Protein AF-A0A0A1VH00-F1 (afdb_monomer_lite)

Structure (mmCIF, N/CA/C/O backbone):
data_AF-A0A0A1VH00-F1
#
_entry.id   AF-A0A0A1VH00-F1
#
loop_
_atom_site.group_PDB
_atom_site.id
_atom_site.type_symbol
_atom_site.label_atom_id
_atom_site.label_alt_id
_atom_site.label_comp_id
_ato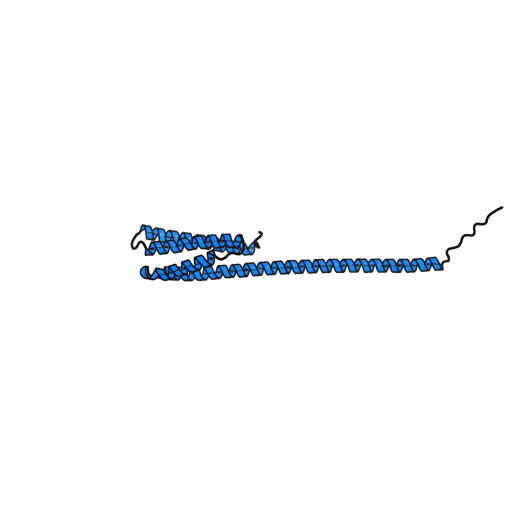m_site.label_asym_id
_atom_site.label_entity_id
_atom_site.label_seq_id
_atom_site.pdbx_PDB_ins_code
_atom_site.Cartn_x
_atom_site.Cartn_y
_atom_site.Cartn_z
_atom_site.occupancy
_atom_site.B_iso_or_equiv
_atom_site.auth_seq_id
_atom_site.auth_comp_id
_atom_site.auth_asym_id
_atom_site.auth_atom_id
_atom_site.pdbx_PDB_model_num
ATOM 1 N N . MET A 1 1 ? -51.552 27.797 92.756 1.00 42.72 1 MET A N 1
ATOM 2 C CA . MET A 1 1 ? -51.800 27.907 91.302 1.00 42.72 1 MET A 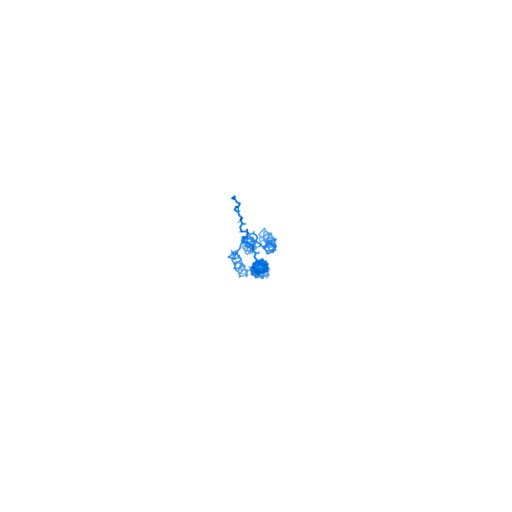CA 1
ATOM 3 C C . MET A 1 1 ? -50.741 27.064 90.592 1.00 42.72 1 MET A C 1
ATOM 5 O O . MET A 1 1 ? -49.662 27.555 90.308 1.00 42.72 1 MET A O 1
ATOM 9 N N . LEU A 1 2 ? -50.988 25.758 90.446 1.00 43.41 2 LEU A N 1
ATOM 10 C CA . LEU A 1 2 ? -50.069 24.799 89.817 1.00 43.41 2 LEU A CA 1
ATOM 11 C C . LEU A 1 2 ? -50.724 24.332 88.518 1.00 43.41 2 LEU A C 1
ATOM 13 O O . LEU A 1 2 ? -51.702 23.589 88.537 1.00 43.41 2 LEU A O 1
ATOM 17 N N . THR A 1 3 ? -50.238 24.832 87.388 1.00 51.03 3 THR A N 1
ATOM 18 C CA . THR A 1 3 ? -50.714 24.449 86.060 1.00 51.03 3 THR A CA 1
ATOM 19 C C . THR A 1 3 ? -50.101 23.103 85.676 1.00 51.03 3 THR A C 1
ATOM 21 O O . THR A 1 3 ? -48.939 23.001 85.289 1.00 51.03 3 THR A O 1
ATOM 24 N N . PHE A 1 4 ? -50.895 22.039 85.808 1.00 50.91 4 PHE A N 1
ATOM 25 C CA . PHE A 1 4 ? -50.526 20.682 85.410 1.00 50.91 4 PHE A CA 1
ATOM 26 C C . PHE A 1 4 ? -50.482 20.601 83.875 1.00 50.91 4 PHE A C 1
ATOM 28 O O . PHE A 1 4 ? -51.506 20.584 83.189 1.00 50.91 4 PHE A O 1
ATOM 35 N N . ARG A 1 5 ? -49.270 20.621 83.316 1.00 53.50 5 ARG A N 1
ATOM 36 C CA . ARG A 1 5 ? -49.021 20.558 81.872 1.00 53.50 5 ARG A CA 1
ATOM 37 C C . ARG A 1 5 ? -49.312 19.132 81.386 1.00 53.50 5 ARG A C 1
ATOM 39 O O . ARG A 1 5 ? -48.539 18.212 81.626 1.00 53.50 5 ARG A O 1
ATOM 46 N N . ARG A 1 6 ? -50.455 18.944 80.722 1.00 50.44 6 ARG A N 1
ATOM 47 C CA . ARG A 1 6 ? -50.919 17.667 80.155 1.00 50.44 6 ARG A CA 1
ATOM 48 C C . ARG A 1 6 ? -49.969 17.228 79.028 1.00 50.44 6 ARG A C 1
ATOM 50 O O . ARG A 1 6 ? -50.065 17.728 77.909 1.00 50.44 6 ARG A O 1
ATOM 57 N N . GLN A 1 7 ? -49.031 16.324 79.319 1.00 60.62 7 GLN A N 1
ATOM 58 C CA . GLN A 1 7 ? -48.235 15.649 78.290 1.00 60.62 7 GLN A CA 1
ATOM 59 C C . GLN A 1 7 ? -49.187 14.841 77.396 1.00 60.62 7 GLN A C 1
ATOM 61 O O . GLN A 1 7 ? -49.801 13.873 77.843 1.00 60.62 7 GLN A O 1
ATOM 66 N N . LYS A 1 8 ? -49.335 15.242 76.128 1.00 60.00 8 LYS A N 1
ATOM 67 C CA . LYS A 1 8 ? -49.933 14.385 75.100 1.00 60.00 8 LYS A CA 1
ATOM 68 C C . LYS A 1 8 ? -48.943 13.250 74.842 1.00 60.00 8 LYS A C 1
ATOM 70 O O . LYS A 1 8 ? -47.967 13.440 74.123 1.00 60.00 8 LYS A O 1
ATOM 75 N N . GLY A 1 9 ? -49.155 12.108 75.492 1.00 56.59 9 GLY A N 1
ATOM 76 C CA . GLY A 1 9 ? -48.374 10.903 75.244 1.00 56.59 9 GLY A CA 1
ATOM 77 C C . GLY A 1 9 ? -48.540 10.489 73.787 1.00 56.59 9 GLY A C 1
ATOM 78 O O . GLY A 1 9 ? -49.651 10.194 73.349 1.00 56.59 9 GLY A O 1
ATOM 79 N N . PHE A 1 10 ? -47.447 10.505 73.028 1.00 59.16 10 PHE A N 1
ATOM 80 C CA . PHE A 1 10 ? -47.384 9.846 71.730 1.00 59.16 10 PHE A CA 1
ATOM 81 C C . PHE A 1 10 ? -47.702 8.363 71.959 1.00 59.16 10 PHE A C 1
ATOM 83 O O . PHE A 1 10 ? -46.908 7.637 72.553 1.00 59.16 10 PHE A O 1
ATOM 90 N N . GLY A 1 11 ? -48.903 7.930 71.572 1.00 71.75 11 GLY A N 1
ATOM 91 C CA . GLY A 1 11 ? -49.338 6.548 71.751 1.00 71.75 11 GLY A CA 1
ATOM 92 C C . GLY A 1 11 ? -48.440 5.585 70.973 1.00 71.75 11 GLY A C 1
ATOM 93 O O . GLY A 1 11 ? -48.025 5.886 69.854 1.00 71.75 11 GLY A O 1
ATOM 94 N N . LEU A 1 12 ? -48.177 4.413 71.555 1.00 79.81 12 LEU A N 1
ATOM 95 C CA . LEU A 1 12 ? -47.336 3.329 71.021 1.00 79.81 12 LEU A CA 1
ATOM 96 C C . LEU A 1 12 ? -47.607 3.001 69.531 1.00 79.81 12 LEU A C 1
ATOM 98 O O . LEU A 1 12 ? -46.700 2.644 68.783 1.00 79.81 12 LEU A O 1
ATOM 102 N N . LEU A 1 13 ? -48.848 3.205 69.081 1.00 80.31 13 LEU A N 1
ATOM 103 C CA . LEU A 1 13 ? -49.311 3.057 67.696 1.00 80.31 13 LEU A CA 1
ATOM 104 C C . LEU A 1 13 ? -48.600 3.987 66.693 1.00 80.31 13 LEU A C 1
ATOM 106 O O . LEU A 1 13 ? -48.246 3.551 65.599 1.00 80.31 13 LEU A O 1
ATOM 110 N N . HIS A 1 14 ? -48.330 5.244 67.061 1.00 82.00 14 HIS A N 1
ATOM 111 C CA . HIS A 1 14 ? -47.601 6.173 66.191 1.00 82.00 14 HIS A CA 1
ATOM 112 C C . HIS A 1 14 ? -46.132 5.768 66.038 1.00 82.00 14 HIS A C 1
ATOM 114 O O . HIS A 1 14 ? -45.586 5.856 64.938 1.00 82.00 14 HIS A O 1
ATOM 120 N N . ILE A 1 15 ? -45.520 5.253 67.108 1.00 87.19 15 ILE A N 1
ATOM 121 C CA . ILE A 1 15 ? -44.138 4.756 67.092 1.00 87.19 15 ILE A CA 1
ATOM 122 C C . ILE A 1 15 ? -44.023 3.551 66.148 1.00 87.19 15 ILE A C 1
ATOM 124 O O . ILE A 1 15 ? -43.126 3.516 65.309 1.00 87.19 15 ILE A O 1
ATOM 128 N N . LEU A 1 16 ? -44.972 2.609 66.212 1.00 88.19 16 LEU A N 1
ATOM 129 C CA . LEU A 1 16 ? -45.016 1.460 65.302 1.00 88.19 16 LEU A CA 1
ATOM 130 C C . LEU A 1 16 ? -45.235 1.879 63.841 1.00 88.19 16 LEU A C 1
ATOM 132 O O . LEU A 1 16 ? -44.536 1.382 62.959 1.00 88.19 16 LEU A O 1
ATOM 136 N N . SER A 1 17 ? -46.138 2.832 63.573 1.00 88.06 17 SER A N 1
ATOM 137 C CA . SER A 1 17 ? -46.346 3.335 62.206 1.00 88.06 17 SER A CA 1
ATOM 138 C C . SER A 1 17 ? -45.092 3.998 61.627 1.00 88.06 17 SER A C 1
ATOM 140 O O . SER A 1 17 ? -44.751 3.766 60.469 1.00 88.06 17 SER A O 1
ATOM 142 N N . ALA A 1 18 ? -44.359 4.761 62.444 1.00 89.94 18 ALA A N 1
ATOM 143 C CA . ALA A 1 18 ? -43.123 5.406 62.021 1.00 89.94 18 ALA A CA 1
ATOM 144 C C . ALA A 1 18 ? -42.039 4.368 61.692 1.00 89.94 18 ALA A C 1
ATOM 146 O O . ALA A 1 18 ? -41.341 4.502 60.691 1.00 89.94 18 ALA A O 1
ATOM 147 N N . LEU A 1 19 ? -41.943 3.296 62.484 1.00 93.31 19 LEU A N 1
ATOM 148 C CA . LEU A 1 19 ? -41.002 2.196 62.261 1.00 93.31 19 LEU A CA 1
ATOM 149 C C . LEU A 1 19 ? -41.246 1.476 60.928 1.00 93.31 19 LEU A C 1
ATOM 151 O O . LEU A 1 19 ? -40.302 1.245 60.176 1.00 93.31 19 LEU A O 1
ATOM 155 N N . VAL A 1 20 ? -42.505 1.176 60.598 1.00 93.81 20 VAL A N 1
ATOM 156 C CA . VAL A 1 20 ? -42.865 0.529 59.323 1.00 93.81 20 VAL A CA 1
ATOM 157 C C . VAL A 1 20 ? -42.499 1.415 58.130 1.00 93.81 20 VAL A C 1
ATOM 159 O O . VAL A 1 20 ? -41.910 0.932 57.162 1.00 93.81 20 VAL A O 1
ATOM 162 N N . VAL A 1 21 ? -42.783 2.718 58.215 1.00 93.75 21 VAL A N 1
ATOM 163 C CA . VAL A 1 21 ? -42.417 3.681 57.165 1.00 93.75 21 VAL A CA 1
ATOM 164 C C . VAL A 1 21 ? -40.898 3.757 56.996 1.00 93.75 21 VAL A C 1
ATOM 166 O O . VAL A 1 21 ? -40.407 3.727 55.869 1.00 93.75 21 VAL A O 1
ATOM 169 N N . LEU A 1 22 ? -40.135 3.784 58.093 1.00 94.12 22 LEU A N 1
ATOM 170 C CA . LEU A 1 22 ? -38.670 3.808 58.043 1.00 94.12 22 LEU A CA 1
ATOM 171 C C . LEU A 1 22 ? -38.082 2.548 57.389 1.00 94.12 22 LEU A C 1
ATOM 173 O O . LEU A 1 22 ? -37.159 2.655 56.580 1.00 94.12 22 LEU A O 1
ATOM 177 N N . ILE A 1 23 ? -38.634 1.368 57.684 1.00 94.25 23 ILE A N 1
ATOM 178 C CA . ILE A 1 23 ? -38.208 0.108 57.058 1.00 94.25 23 ILE A CA 1
ATOM 179 C C . ILE A 1 23 ? -38.499 0.135 55.552 1.00 94.25 23 ILE A C 1
ATOM 181 O O . ILE A 1 23 ? -37.613 -0.169 54.752 1.00 94.25 23 ILE A O 1
ATOM 185 N N . ALA A 1 24 ? -39.703 0.555 55.151 1.00 94.00 24 ALA A N 1
ATOM 186 C CA . ALA A 1 24 ? -40.081 0.651 53.742 1.00 94.00 24 ALA A CA 1
ATOM 187 C C . ALA A 1 24 ? -39.179 1.626 52.963 1.00 94.00 24 ALA A C 1
ATOM 189 O O . ALA A 1 24 ? -38.721 1.304 51.864 1.00 94.00 24 ALA A O 1
ATOM 190 N N . LEU A 1 25 ? -38.855 2.784 53.552 1.00 94.69 25 LEU A N 1
ATOM 191 C CA . LEU A 1 25 ? -37.930 3.758 52.967 1.00 94.69 25 LEU A CA 1
ATOM 192 C C . LEU A 1 25 ? -36.509 3.193 52.827 1.00 94.69 25 LEU A C 1
ATOM 194 O O . LEU A 1 25 ? -35.874 3.390 51.791 1.00 94.69 25 LEU A O 1
ATOM 198 N N . SER A 1 26 ? -36.021 2.457 53.830 1.00 92.81 26 SER A N 1
ATOM 199 C CA . SER A 1 26 ? -34.692 1.832 53.797 1.00 92.81 26 SER A CA 1
ATOM 200 C C . SER A 1 26 ? -34.571 0.790 52.677 1.00 92.81 26 SER A C 1
ATOM 202 O O . SER A 1 26 ? -33.614 0.818 51.895 1.00 92.81 26 SER A O 1
ATOM 204 N N . VAL A 1 27 ? -35.573 -0.086 52.540 1.00 94.50 27 VAL A N 1
ATOM 205 C CA . VAL A 1 27 ? -35.622 -1.093 51.468 1.00 94.50 27 VAL A CA 1
ATOM 206 C C . VAL A 1 27 ? -35.725 -0.418 50.100 1.00 94.50 27 VAL A C 1
ATOM 208 O O . VAL A 1 27 ? -34.944 -0.740 49.202 1.00 94.50 27 VAL A O 1
ATOM 211 N N . GLY A 1 28 ? -36.621 0.564 49.949 1.00 93.00 28 GLY A N 1
ATOM 212 C CA . GLY A 1 28 ? -36.790 1.315 48.704 1.00 93.00 28 GLY A CA 1
ATOM 213 C C . GLY A 1 28 ? -35.506 2.021 48.259 1.00 93.00 28 GLY A C 1
ATOM 214 O O . GLY A 1 28 ? -35.130 1.938 47.089 1.00 93.00 28 GLY A O 1
ATOM 215 N N . PHE A 1 29 ? -34.776 2.641 49.191 1.00 94.50 29 PHE A N 1
ATOM 216 C CA . PHE A 1 29 ? -33.501 3.299 48.901 1.00 94.50 29 PHE A CA 1
ATOM 217 C C . PHE A 1 29 ? -32.418 2.311 48.438 1.00 94.50 29 PHE A C 1
ATOM 219 O O . PHE A 1 29 ? -31.698 2.586 47.474 1.00 94.50 29 PHE A O 1
ATOM 226 N N . ASN A 1 30 ? -32.319 1.136 49.069 1.00 94.25 30 ASN A N 1
ATOM 227 C CA . ASN A 1 30 ? -31.370 0.094 48.658 1.00 94.25 30 ASN A CA 1
ATOM 228 C C . ASN A 1 30 ? -31.698 -0.481 47.269 1.00 94.25 30 ASN A C 1
ATOM 230 O O . ASN A 1 30 ? -30.796 -0.667 46.446 1.00 94.25 30 ASN A O 1
ATOM 234 N N . VAL A 1 31 ? -32.979 -0.718 46.973 1.00 93.12 31 VAL A N 1
ATOM 235 C CA . VAL A 1 31 ? -33.432 -1.172 45.645 1.00 93.12 31 VAL A CA 1
ATOM 236 C C . VAL A 1 31 ? -33.154 -0.108 44.577 1.00 93.12 31 VAL A C 1
ATOM 238 O O . VAL A 1 31 ? -32.607 -0.413 43.519 1.00 93.12 31 VAL A O 1
ATOM 241 N N . TYR A 1 32 ? -33.440 1.162 44.865 1.00 92.44 32 TYR A N 1
ATOM 242 C CA . TYR A 1 32 ? -33.145 2.270 43.955 1.00 92.44 32 TYR A CA 1
ATOM 243 C C . TYR A 1 32 ? -31.645 2.370 43.633 1.00 92.44 32 TYR A C 1
ATOM 245 O O . TYR A 1 32 ? -31.247 2.430 42.467 1.00 92.44 32 TYR A O 1
ATOM 253 N N . LYS A 1 33 ? -30.790 2.305 44.659 1.00 94.12 33 LYS A N 1
ATOM 254 C CA . LYS A 1 33 ? -29.330 2.379 44.508 1.00 94.12 33 LYS A CA 1
ATOM 255 C C . LYS A 1 33 ? -28.752 1.189 43.736 1.00 94.12 33 LYS A C 1
ATOM 257 O O . LYS A 1 33 ? -27.821 1.359 42.950 1.00 94.12 33 LYS A O 1
ATOM 262 N N . THR A 1 34 ? -29.280 -0.015 43.951 1.00 92.44 34 THR A N 1
ATOM 263 C CA . THR A 1 34 ? -28.835 -1.214 43.222 1.00 92.44 34 THR A CA 1
ATOM 264 C C . THR A 1 34 ? -29.245 -1.177 41.751 1.00 92.44 34 THR A C 1
ATOM 266 O O . THR A 1 34 ? -28.433 -1.533 40.899 1.00 92.44 34 THR A O 1
ATOM 269 N N . ASN A 1 35 ? -30.439 -0.675 41.427 1.00 93.94 35 ASN A N 1
ATOM 270 C CA . ASN A 1 35 ? -30.875 -0.505 40.038 1.00 93.94 35 ASN A CA 1
ATOM 271 C C . ASN A 1 35 ? -30.061 0.556 39.279 1.00 93.94 35 ASN A C 1
ATOM 273 O O . ASN A 1 35 ? -29.685 0.312 38.134 1.00 93.94 35 ASN A O 1
ATOM 277 N N . GLN A 1 36 ? -29.718 1.681 39.916 1.00 92.75 36 GLN A N 1
ATOM 278 C CA . GLN A 1 36 ? -28.829 2.699 39.329 1.00 92.75 36 GLN A CA 1
ATOM 279 C C . GLN A 1 36 ? -27.455 2.111 38.965 1.00 92.75 36 GLN A C 1
ATOM 281 O O . GLN A 1 36 ? -27.012 2.229 37.825 1.00 92.75 36 GLN A O 1
ATOM 286 N N . ARG A 1 37 ? -26.829 1.364 39.887 1.00 93.12 37 ARG A N 1
ATOM 287 C CA . ARG A 1 37 ? -25.543 0.687 39.629 1.00 93.12 37 ARG A CA 1
ATOM 288 C C . ARG A 1 37 ? -25.619 -0.305 38.469 1.00 93.12 37 ARG A C 1
ATOM 290 O O . ARG A 1 37 ? -24.708 -0.356 37.652 1.00 93.12 37 ARG A O 1
ATOM 297 N N . LYS A 1 38 ? -26.700 -1.088 38.375 1.00 94.56 38 LYS A N 1
ATOM 298 C CA . LYS A 1 38 ? -26.901 -2.021 37.253 1.00 94.56 38 LYS A CA 1
ATOM 299 C C . LYS A 1 38 ? -27.012 -1.282 35.918 1.00 94.56 38 LYS A C 1
ATOM 301 O O . LYS A 1 38 ? -26.416 -1.721 34.940 1.00 94.56 38 LYS A O 1
ATOM 306 N N . ALA A 1 39 ? -27.732 -0.160 35.882 1.00 94.56 39 ALA A N 1
ATOM 307 C CA . ALA A 1 39 ? -27.859 0.658 34.679 1.00 94.56 39 ALA A CA 1
ATOM 308 C C . ALA A 1 39 ? -26.520 1.291 34.261 1.00 94.56 39 ALA A C 1
ATOM 310 O O . ALA A 1 39 ? -26.208 1.329 33.074 1.00 94.56 39 ALA A O 1
ATOM 311 N N . GLU A 1 40 ? -25.707 1.751 35.215 1.00 94.50 40 GLU A N 1
ATOM 312 C CA . GLU A 1 40 ? -24.361 2.274 34.948 1.00 94.50 40 GLU A CA 1
ATOM 313 C C . GLU A 1 40 ? -23.417 1.198 34.402 1.00 94.50 40 GLU A C 1
ATOM 315 O O . GLU A 1 40 ? -22.750 1.432 33.395 1.00 94.50 40 GLU A O 1
ATOM 320 N N . VAL A 1 41 ? -23.399 0.004 35.005 1.00 96.19 41 VAL A N 1
ATOM 321 C CA . VAL A 1 41 ? -22.582 -1.124 34.525 1.00 96.19 41 VAL A CA 1
ATOM 322 C C . VAL A 1 41 ? -23.002 -1.541 33.117 1.00 96.19 41 VAL A C 1
ATOM 324 O O . VAL A 1 41 ? -22.143 -1.673 32.252 1.00 96.19 41 VAL A O 1
ATOM 327 N N . ALA A 1 42 ? -24.307 -1.658 32.848 1.00 95.62 42 ALA A N 1
ATOM 328 C CA . ALA A 1 42 ? -24.808 -1.983 31.512 1.00 95.62 42 ALA A CA 1
ATOM 329 C C . ALA A 1 42 ? -24.410 -0.924 30.466 1.00 95.62 42 ALA A C 1
ATOM 331 O O . ALA A 1 42 ? -24.057 -1.264 29.339 1.00 95.62 42 ALA A O 1
ATOM 332 N N . ARG A 1 43 ? -24.413 0.366 30.839 1.00 94.81 43 ARG A N 1
ATOM 333 C CA . ARG A 1 43 ? -23.937 1.453 29.966 1.00 94.81 43 ARG A CA 1
ATOM 334 C C . ARG A 1 43 ? -22.435 1.360 29.702 1.00 94.81 43 ARG A C 1
ATOM 336 O O . ARG A 1 43 ? -22.025 1.523 28.558 1.00 94.81 43 ARG A O 1
ATOM 343 N N . GLN A 1 44 ? -21.628 1.084 30.727 1.00 96.38 44 GLN A N 1
ATOM 344 C CA . GLN A 1 44 ? -20.182 0.901 30.570 1.00 96.38 44 GLN A CA 1
ATOM 345 C C . GLN A 1 44 ? -19.851 -0.319 29.709 1.00 96.38 44 GLN A C 1
ATOM 347 O O . GLN A 1 44 ? -18.947 -0.262 28.880 1.00 96.38 44 GLN A O 1
ATOM 352 N N . GLU A 1 45 ? -20.581 -1.418 29.882 1.00 95.62 45 GLU A N 1
ATOM 353 C CA . GLU A 1 45 ? -20.407 -2.624 29.078 1.00 95.62 45 GLU A CA 1
ATOM 354 C C . GLU A 1 45 ? -20.767 -2.371 27.612 1.00 95.62 45 GLU A C 1
ATOM 356 O O . GLU A 1 45 ? -19.966 -2.684 26.733 1.00 95.62 45 GLU A O 1
ATOM 361 N N . LEU A 1 46 ? -21.896 -1.707 27.348 1.00 96.75 46 LEU A N 1
ATOM 362 C CA . LEU A 1 46 ? -22.284 -1.314 25.995 1.00 96.75 46 LEU A CA 1
ATOM 363 C C . LEU A 1 46 ? -21.235 -0.398 25.345 1.00 96.75 46 LEU A C 1
ATOM 365 O O . LEU A 1 46 ? -20.879 -0.604 24.188 1.00 96.75 46 LEU A O 1
ATOM 369 N N . GLN A 1 47 ? -20.704 0.585 26.079 1.00 96.25 47 GLN A N 1
ATOM 370 C CA . GLN A 1 47 ? -19.640 1.461 25.575 1.00 96.25 47 GLN A CA 1
ATOM 371 C C . GLN A 1 47 ? -18.376 0.673 25.225 1.00 96.25 47 GLN A C 1
ATOM 373 O O . GLN A 1 47 ? -17.831 0.846 24.138 1.00 96.25 47 GLN A O 1
ATOM 378 N N . ARG A 1 48 ? -17.940 -0.243 26.098 1.00 96.12 48 ARG A N 1
ATOM 379 C CA . ARG A 1 48 ? -16.782 -1.111 25.830 1.00 96.12 48 ARG A CA 1
ATOM 380 C C . ARG A 1 48 ? -17.004 -2.000 24.611 1.00 96.12 48 ARG A C 1
ATOM 382 O O . ARG A 1 48 ? -16.085 -2.157 23.811 1.00 96.12 48 ARG A O 1
ATOM 389 N N . GLN A 1 49 ? -18.204 -2.557 24.455 1.00 95.81 49 GLN A N 1
ATOM 390 C CA . GLN A 1 49 ? -18.564 -3.358 23.284 1.00 95.81 49 GLN A CA 1
ATOM 391 C C . GLN A 1 49 ? -18.513 -2.516 22.005 1.00 95.81 49 GLN A C 1
ATOM 393 O O . GLN A 1 49 ? -17.865 -2.916 21.043 1.00 95.81 49 GLN A O 1
ATOM 398 N N . GLN A 1 50 ? -19.096 -1.315 22.017 1.00 96.31 50 GLN A N 1
ATOM 399 C CA . GLN A 1 50 ? -19.065 -0.400 20.873 1.00 96.31 50 GLN A CA 1
ATOM 400 C C . GLN A 1 50 ? -17.644 0.055 20.519 1.00 96.31 50 GLN A C 1
ATOM 402 O O . GLN A 1 50 ? -17.297 0.158 19.345 1.00 96.31 50 GLN A O 1
ATOM 407 N N . GLU A 1 51 ? -16.801 0.339 21.511 1.00 95.88 51 GLU A N 1
ATOM 408 C CA . GLU A 1 51 ? -15.398 0.689 21.280 1.00 95.88 51 GLU A CA 1
ATOM 409 C C . GLU A 1 51 ? -14.603 -0.483 20.703 1.00 95.88 51 GLU A C 1
ATOM 411 O O . GLU A 1 51 ? -13.809 -0.287 19.781 1.00 95.88 51 GLU A O 1
ATOM 416 N N . ALA A 1 52 ? -14.819 -1.696 21.214 1.00 94.44 52 ALA A N 1
ATOM 417 C CA . ALA A 1 52 ? -14.195 -2.903 20.687 1.00 94.44 52 ALA A CA 1
ATOM 418 C C . ALA A 1 52 ? -14.634 -3.175 19.240 1.00 94.44 52 ALA A C 1
ATOM 420 O O . ALA A 1 52 ? -13.789 -3.446 18.389 1.00 94.44 52 ALA A O 1
ATOM 421 N N . GLU A 1 53 ? -15.924 -3.024 18.940 1.00 95.44 53 GLU A N 1
ATOM 422 C CA . GLU A 1 53 ? -16.471 -3.180 17.592 1.00 95.44 53 GLU A CA 1
ATOM 423 C C . GLU A 1 53 ? -15.894 -2.141 16.622 1.00 95.44 53 GLU A C 1
ATOM 425 O O . GLU A 1 53 ? -15.420 -2.496 15.543 1.00 95.44 53 GLU A O 1
ATOM 430 N N . LYS A 1 54 ? -15.828 -0.863 17.020 1.00 94.56 54 LYS A N 1
ATOM 431 C CA . LYS A 1 54 ? -15.204 0.198 16.211 1.00 94.56 54 LYS A CA 1
ATOM 432 C C . LYS A 1 54 ? -13.728 -0.076 15.939 1.00 94.56 54 LYS A C 1
ATOM 434 O O . LYS A 1 54 ? -13.261 0.127 14.819 1.00 94.56 54 LYS A O 1
ATOM 439 N N . LYS A 1 55 ? -12.986 -0.547 16.946 1.00 91.88 55 LYS A N 1
ATOM 440 C CA . LYS A 1 55 ? -11.578 -0.938 16.785 1.00 91.88 55 LYS A CA 1
ATOM 441 C C . LYS A 1 55 ? -11.439 -2.112 15.818 1.00 91.88 55 LYS A C 1
ATOM 443 O O . LYS A 1 55 ? -10.601 -2.051 14.922 1.00 91.88 55 LYS A O 1
ATOM 448 N N . ALA A 1 56 ? -12.282 -3.135 15.947 1.00 92.75 56 ALA A N 1
ATOM 449 C CA . ALA A 1 56 ? -12.292 -4.277 15.039 1.00 92.75 56 ALA A CA 1
ATOM 450 C C . ALA A 1 56 ? -12.609 -3.856 13.594 1.00 92.75 56 ALA A C 1
ATOM 452 O O . ALA A 1 56 ? -11.922 -4.282 12.665 1.00 92.75 56 ALA A O 1
ATOM 453 N N . LEU A 1 57 ? -13.586 -2.964 13.400 1.00 94.31 57 LEU A N 1
ATOM 454 C CA . LEU A 1 57 ? -13.927 -2.420 12.086 1.00 94.31 57 LEU A CA 1
ATOM 455 C C . LEU A 1 57 ? -12.759 -1.635 11.472 1.00 94.31 57 LEU A C 1
ATOM 457 O O . LEU A 1 57 ? -12.444 -1.837 10.301 1.00 94.31 57 LEU A O 1
ATOM 461 N N . ARG A 1 58 ? -12.078 -0.794 12.260 1.00 91.12 58 ARG A N 1
ATOM 462 C CA . ARG A 1 58 ? -10.901 -0.037 11.804 1.00 91.12 58 ARG A CA 1
ATOM 463 C C . ARG A 1 58 ? -9.773 -0.962 11.349 1.00 91.12 58 ARG A C 1
ATOM 465 O O . ARG A 1 58 ? -9.200 -0.751 10.285 1.00 91.12 58 ARG A O 1
ATOM 472 N N . VAL A 1 59 ? -9.470 -2.003 12.124 1.00 91.25 59 VAL A N 1
ATOM 473 C CA . VAL A 1 59 ? -8.447 -2.999 11.759 1.00 91.25 59 VAL A CA 1
ATOM 474 C C . VAL A 1 59 ? -8.844 -3.752 10.491 1.00 91.25 59 VAL A C 1
ATOM 476 O O . VAL A 1 59 ? -8.001 -3.990 9.627 1.00 91.25 59 VAL A O 1
ATOM 479 N N . LYS A 1 60 ? -10.125 -4.099 10.338 1.00 93.88 60 LYS A N 1
ATOM 480 C CA . LYS A 1 60 ? -10.626 -4.736 9.118 1.00 93.88 60 LYS A CA 1
ATOM 481 C C . LYS A 1 60 ? -10.413 -3.843 7.892 1.00 93.88 60 LYS A C 1
ATOM 483 O O . LYS A 1 60 ? -9.836 -4.305 6.915 1.00 93.88 60 LYS A O 1
ATOM 488 N N . GLN A 1 61 ? -10.798 -2.569 7.972 1.00 93.94 61 GLN A N 1
ATOM 489 C CA . GLN A 1 61 ? -10.592 -1.600 6.889 1.00 93.94 61 GLN A CA 1
ATOM 490 C C . GLN A 1 61 ? -9.106 -1.450 6.541 1.00 93.94 61 GLN A C 1
ATOM 492 O O . GLN A 1 61 ? -8.740 -1.519 5.371 1.00 93.94 61 GLN A O 1
ATOM 497 N N . LEU A 1 62 ? -8.230 -1.318 7.544 1.00 93.56 62 LEU A N 1
ATOM 498 C CA . LEU A 1 62 ? -6.778 -1.245 7.331 1.00 93.56 62 LEU A CA 1
ATOM 499 C C . LEU A 1 62 ? -6.242 -2.457 6.556 1.00 93.56 62 LEU A C 1
ATOM 501 O O . LEU A 1 62 ? -5.439 -2.290 5.639 1.00 93.56 62 LEU A O 1
ATOM 505 N N . ASN A 1 63 ? -6.709 -3.662 6.888 1.00 94.31 63 ASN A N 1
ATOM 506 C CA . ASN A 1 63 ? -6.318 -4.877 6.176 1.00 94.31 63 ASN A CA 1
ATOM 507 C C . ASN A 1 63 ? -6.856 -4.912 4.740 1.00 94.31 63 ASN A C 1
ATOM 509 O O . ASN A 1 63 ? -6.093 -5.204 3.827 1.00 94.31 63 ASN A O 1
ATOM 513 N N . GLU A 1 64 ? -8.117 -4.538 4.510 1.00 95.88 64 GLU A N 1
ATOM 514 C CA . GLU A 1 64 ? -8.689 -4.457 3.155 1.00 95.88 64 GLU A CA 1
ATOM 515 C C . GLU A 1 64 ? -7.907 -3.470 2.267 1.00 95.88 64 GLU A C 1
ATOM 517 O O . GLU A 1 64 ? -7.605 -3.752 1.103 1.00 95.88 64 GLU A O 1
ATOM 522 N N . HIS A 1 65 ? -7.514 -2.324 2.827 1.00 95.62 65 HIS A N 1
ATOM 523 C CA . HIS A 1 65 ? -6.683 -1.339 2.139 1.00 95.62 65 HIS A CA 1
ATOM 524 C C . HIS A 1 65 ? -5.269 -1.862 1.862 1.00 95.62 65 HIS A C 1
ATOM 526 O O . HIS A 1 65 ? -4.763 -1.687 0.750 1.00 95.62 65 HIS A O 1
ATOM 532 N N . LYS A 1 66 ? -4.647 -2.549 2.826 1.00 95.75 66 LYS A N 1
ATOM 533 C CA . LYS A 1 66 ? -3.353 -3.220 2.634 1.00 95.75 66 LYS A CA 1
ATOM 534 C C . LYS A 1 66 ? -3.431 -4.265 1.526 1.00 95.75 66 LYS A C 1
ATOM 536 O O . LYS A 1 66 ? -2.588 -4.253 0.632 1.00 95.75 66 LYS A O 1
ATOM 541 N N . ASP A 1 67 ? -4.452 -5.113 1.528 1.00 96.81 67 ASP A N 1
ATOM 542 C CA . ASP A 1 67 ? -4.640 -6.150 0.513 1.00 96.81 67 ASP A CA 1
ATOM 543 C C . ASP A 1 67 ? -4.818 -5.559 -0.884 1.00 96.81 67 ASP A C 1
ATOM 545 O O . ASP A 1 67 ? -4.268 -6.084 -1.858 1.00 96.81 67 ASP A O 1
ATOM 549 N N . LYS A 1 68 ? -5.517 -4.422 -0.990 1.00 97.31 68 LYS A N 1
ATOM 550 C CA . LYS A 1 68 ? -5.620 -3.677 -2.246 1.00 97.31 68 LYS A CA 1
ATOM 551 C C . LYS A 1 68 ? -4.246 -3.207 -2.729 1.00 97.31 68 LYS A C 1
ATOM 553 O O . LYS A 1 68 ? -3.919 -3.449 -3.891 1.00 97.31 68 LYS A O 1
ATOM 558 N N . VAL A 1 69 ? -3.408 -2.632 -1.864 1.00 97.31 69 VAL A N 1
ATOM 559 C CA . VAL A 1 69 ? -2.032 -2.243 -2.235 1.00 97.31 69 VAL A CA 1
ATOM 560 C C . VAL A 1 69 ? -1.181 -3.452 -2.622 1.00 97.31 69 VAL A C 1
ATOM 562 O O . VAL A 1 69 ? -0.536 -3.438 -3.669 1.00 97.31 69 VAL A O 1
ATOM 565 N N . LEU A 1 70 ? -1.241 -4.542 -1.856 1.00 96.69 70 LEU A N 1
ATOM 566 C CA . LEU A 1 70 ? -0.527 -5.781 -2.175 1.00 96.69 70 LEU A CA 1
ATOM 567 C C . LEU A 1 70 ? -0.976 -6.387 -3.509 1.00 96.69 70 LEU A C 1
ATOM 569 O O . LEU A 1 70 ? -0.163 -6.967 -4.226 1.00 96.69 70 LEU A O 1
ATOM 573 N N . SER A 1 71 ? -2.251 -6.245 -3.875 1.00 98.06 71 SER A N 1
ATOM 574 C CA . SER A 1 71 ? -2.740 -6.685 -5.182 1.00 98.06 71 SER A CA 1
ATOM 575 C C . SER A 1 71 ? -2.113 -5.892 -6.331 1.00 98.06 71 SER A C 1
ATOM 577 O O . SER A 1 71 ? -1.734 -6.493 -7.334 1.00 98.06 71 SER A O 1
ATOM 579 N N . MET A 1 72 ? -1.929 -4.578 -6.167 1.00 98.38 72 MET A N 1
ATOM 580 C CA . MET A 1 72 ? -1.234 -3.738 -7.146 1.00 98.38 72 MET A CA 1
ATOM 581 C C . MET A 1 72 ? 0.248 -4.109 -7.239 1.00 98.38 72 MET A C 1
ATOM 583 O O . MET A 1 72 ? 0.780 -4.208 -8.339 1.00 98.38 72 MET A O 1
ATOM 587 N N . LEU A 1 73 ? 0.899 -4.403 -6.108 1.00 97.69 73 LEU A N 1
ATOM 588 C CA . LEU A 1 73 ? 2.289 -4.869 -6.102 1.00 97.69 73 LEU A CA 1
ATOM 589 C C . LEU A 1 73 ? 2.467 -6.213 -6.817 1.00 97.69 73 LEU A C 1
ATOM 591 O O . LEU A 1 73 ? 3.432 -6.376 -7.549 1.00 97.69 73 LEU A O 1
ATOM 595 N N . ARG A 1 74 ? 1.515 -7.145 -6.692 1.00 98.31 74 ARG A N 1
ATOM 596 C CA . ARG A 1 74 ? 1.550 -8.393 -7.474 1.00 98.31 74 ARG A CA 1
ATOM 597 C C . ARG A 1 74 ? 1.470 -8.127 -8.979 1.00 98.31 74 ARG A C 1
ATOM 599 O O . ARG A 1 74 ? 2.295 -8.641 -9.723 1.00 98.31 74 ARG A O 1
ATOM 606 N N . LYS A 1 75 ? 0.542 -7.264 -9.418 1.00 98.44 75 LYS A N 1
ATOM 607 C CA . LYS A 1 75 ? 0.459 -6.848 -10.833 1.00 98.44 75 LYS A CA 1
ATOM 608 C C . LYS A 1 75 ? 1.764 -6.201 -11.309 1.00 98.44 75 LYS A C 1
ATOM 610 O O . LYS A 1 75 ? 2.167 -6.389 -12.453 1.00 98.44 75 LYS A O 1
ATOM 615 N N . TRP A 1 76 ? 2.398 -5.409 -10.444 1.00 98.44 76 TRP A N 1
ATOM 616 C CA . TRP A 1 76 ? 3.690 -4.796 -10.725 1.00 98.44 76 TRP A CA 1
ATOM 617 C C . TRP A 1 76 ? 4.787 -5.848 -10.904 1.00 98.44 76 TRP A C 1
ATOM 619 O O . TRP A 1 76 ? 5.506 -5.787 -11.896 1.00 98.44 76 TRP A O 1
ATOM 629 N N . ASP A 1 77 ? 4.891 -6.811 -9.987 1.00 98.19 77 ASP A N 1
ATOM 630 C CA . ASP A 1 77 ? 5.880 -7.891 -10.052 1.00 98.19 77 ASP A CA 1
ATOM 631 C C . ASP A 1 77 ? 5.699 -8.725 -11.331 1.00 98.19 77 ASP A C 1
ATOM 633 O O . ASP A 1 77 ? 6.676 -9.022 -12.019 1.00 98.19 77 ASP A O 1
ATOM 637 N N . ASP A 1 78 ? 4.455 -9.028 -11.712 1.00 98.31 78 ASP A N 1
ATOM 638 C CA . ASP A 1 78 ? 4.139 -9.728 -12.961 1.00 98.31 78 ASP A CA 1
ATOM 639 C C . ASP A 1 78 ? 4.600 -8.931 -14.194 1.00 98.31 78 ASP A C 1
ATOM 641 O O . ASP A 1 78 ? 5.266 -9.474 -15.081 1.00 98.31 78 ASP A O 1
ATOM 645 N N . ALA A 1 79 ? 4.299 -7.629 -14.242 1.00 98.25 79 ALA A N 1
ATOM 646 C CA . ALA A 1 79 ? 4.705 -6.756 -15.343 1.00 98.25 79 ALA A CA 1
ATOM 647 C C . ALA A 1 79 ? 6.233 -6.573 -15.411 1.00 98.25 79 ALA A C 1
ATOM 649 O O . ALA A 1 79 ? 6.810 -6.572 -16.500 1.00 98.25 79 ALA A O 1
ATOM 650 N N . LEU A 1 80 ? 6.894 -6.458 -14.256 1.00 98.06 80 LEU A N 1
ATOM 651 C CA . LEU A 1 80 ? 8.348 -6.365 -14.128 1.00 98.06 80 LEU A CA 1
ATOM 652 C C . LEU A 1 80 ? 9.034 -7.650 -14.612 1.00 98.06 80 LEU A C 1
ATOM 654 O O . LEU A 1 80 ? 9.995 -7.581 -15.380 1.00 98.06 80 LEU A O 1
ATOM 658 N N . ASN A 1 81 ? 8.522 -8.818 -14.218 1.00 98.06 81 ASN A N 1
ATOM 659 C CA . ASN A 1 81 ? 9.024 -10.111 -14.680 1.00 98.06 81 ASN A CA 1
ATOM 660 C C . ASN A 1 81 ? 8.851 -10.266 -16.192 1.00 98.06 81 ASN A C 1
ATOM 662 O O . ASN A 1 81 ? 9.795 -10.644 -16.889 1.00 98.06 81 ASN A O 1
ATOM 666 N N . LEU A 1 82 ? 7.673 -9.909 -16.716 1.00 98.06 82 LEU A N 1
ATOM 667 C CA . LEU A 1 82 ? 7.422 -9.921 -18.153 1.00 98.06 82 LEU A CA 1
ATOM 668 C C . LEU A 1 82 ? 8.416 -9.015 -18.889 1.00 98.06 82 LEU A C 1
ATOM 670 O O . LEU A 1 82 ? 9.016 -9.449 -19.871 1.00 98.06 82 LEU A O 1
ATOM 674 N N . ALA A 1 83 ? 8.645 -7.793 -18.404 1.00 97.25 83 ALA A N 1
ATOM 675 C CA . ALA A 1 83 ? 9.629 -6.878 -18.979 1.00 97.25 83 ALA A CA 1
ATOM 676 C C . ALA A 1 83 ? 11.049 -7.469 -18.958 1.00 97.25 83 ALA A C 1
ATOM 678 O O . ALA A 1 83 ? 11.737 -7.420 -19.976 1.00 97.25 83 ALA A O 1
ATOM 679 N N . GLY A 1 84 ? 11.460 -8.091 -17.847 1.00 95.62 84 GLY A N 1
ATOM 680 C CA . GLY A 1 84 ? 12.770 -8.735 -17.704 1.00 95.62 84 GLY A CA 1
ATOM 681 C C . GLY A 1 84 ? 12.996 -9.930 -18.638 1.00 95.62 84 GLY A C 1
ATOM 682 O O . GLY A 1 84 ? 14.135 -10.217 -19.000 1.00 95.62 84 GLY A O 1
ATOM 683 N N . MET A 1 85 ? 11.925 -10.604 -19.066 1.00 96.69 85 MET A N 1
ATOM 684 C CA . MET 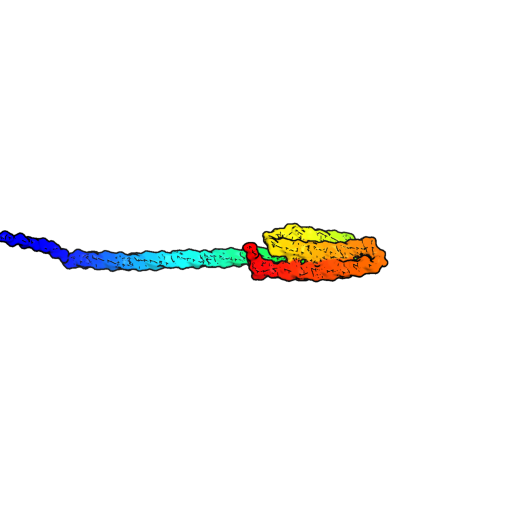A 1 85 ? 11.972 -11.716 -20.025 1.00 96.69 85 MET A CA 1
ATOM 685 C C . MET A 1 85 ? 11.761 -11.281 -21.483 1.00 96.69 85 MET A C 1
ATOM 687 O O . MET A 1 85 ? 11.940 -12.082 -22.402 1.00 96.69 85 MET A O 1
ATOM 691 N N . THR A 1 86 ? 11.353 -10.033 -21.716 1.00 96.38 86 THR A N 1
ATOM 692 C CA . THR A 1 86 ? 11.010 -9.534 -23.050 1.00 96.38 86 THR A CA 1
ATOM 693 C C . THR A 1 86 ? 12.257 -9.022 -23.770 1.00 96.38 86 THR A C 1
ATOM 695 O O . THR A 1 86 ? 13.156 -8.428 -23.180 1.00 96.38 86 THR A O 1
ATOM 698 N N . SER A 1 87 ? 12.332 -9.233 -25.085 1.00 95.62 87 SER A N 1
ATOM 699 C CA . SER A 1 87 ? 13.421 -8.679 -25.892 1.00 95.62 87 SER A CA 1
ATOM 700 C C . SER A 1 87 ? 13.286 -7.160 -26.030 1.00 95.62 87 SER A C 1
ATOM 702 O O . SER A 1 87 ? 12.181 -6.622 -26.087 1.00 95.62 87 SER A O 1
ATOM 704 N N . ARG A 1 88 ? 14.416 -6.454 -26.171 1.00 93.88 88 ARG A N 1
ATOM 705 C CA . ARG A 1 88 ? 14.465 -4.982 -26.279 1.00 93.88 88 ARG A CA 1
ATOM 706 C C . ARG A 1 88 ? 13.420 -4.390 -27.238 1.00 93.88 88 ARG A C 1
ATOM 708 O O . ARG A 1 88 ? 12.809 -3.377 -26.919 1.00 93.88 88 ARG A O 1
ATOM 715 N N . ILE A 1 89 ? 13.201 -5.017 -28.394 1.00 94.69 89 ILE A N 1
ATOM 716 C CA . ILE A 1 89 ? 12.282 -4.521 -29.433 1.00 94.69 89 ILE A CA 1
ATOM 717 C C . ILE A 1 89 ? 10.798 -4.619 -29.047 1.00 94.69 89 ILE A C 1
ATOM 719 O O . ILE A 1 89 ? 9.980 -3.890 -29.598 1.00 94.69 89 ILE A O 1
ATOM 723 N N . ALA A 1 90 ? 10.451 -5.499 -28.107 1.00 96.69 90 ALA A N 1
ATOM 724 C CA . ALA A 1 90 ? 9.081 -5.749 -27.668 1.00 96.69 90 ALA A CA 1
ATOM 725 C C . ALA A 1 90 ? 8.773 -5.138 -26.286 1.00 96.69 90 ALA A C 1
ATOM 727 O O . ALA A 1 90 ? 7.650 -5.253 -25.800 1.00 96.69 90 ALA A O 1
ATOM 728 N N . LEU A 1 91 ? 9.737 -4.449 -25.659 1.00 96.44 91 LEU A N 1
ATOM 729 C CA . LEU A 1 91 ? 9.598 -3.920 -24.296 1.00 96.44 91 LEU A CA 1
ATOM 730 C C . LEU A 1 91 ? 8.560 -2.796 -24.143 1.00 96.44 91 LEU A C 1
ATOM 732 O O . LEU A 1 91 ? 8.129 -2.520 -23.025 1.00 96.44 91 LEU A O 1
ATOM 736 N N . ALA A 1 92 ? 8.137 -2.154 -25.234 1.00 96.88 92 ALA A N 1
ATOM 737 C CA . ALA A 1 92 ? 7.195 -1.035 -25.179 1.00 96.88 92 ALA A CA 1
ATOM 738 C C . ALA A 1 92 ? 5.869 -1.407 -24.486 1.00 96.88 92 ALA A C 1
ATOM 740 O O . ALA A 1 92 ? 5.341 -0.625 -23.693 1.00 96.88 92 ALA A O 1
ATOM 741 N N . GLN A 1 93 ? 5.347 -2.611 -24.745 1.00 95.88 93 GLN A N 1
ATOM 742 C CA . GLN A 1 93 ? 4.095 -3.069 -24.142 1.00 95.88 93 GLN A CA 1
ATOM 743 C C . GLN A 1 93 ? 4.243 -3.364 -22.633 1.00 95.88 93 GLN A C 1
ATOM 745 O O . GLN A 1 93 ? 3.462 -2.797 -21.865 1.00 95.88 93 GLN A O 1
ATOM 750 N N . PRO A 1 94 ? 5.232 -4.156 -22.164 1.00 97.75 94 PRO A N 1
ATOM 751 C CA . PRO A 1 94 ? 5.494 -4.320 -20.732 1.00 97.75 94 PRO A CA 1
ATOM 752 C C . PRO A 1 94 ? 5.746 -3.001 -19.989 1.00 97.75 94 PRO A C 1
ATOM 754 O O . PRO A 1 94 ? 5.180 -2.792 -18.918 1.00 97.75 94 PRO A O 1
ATOM 757 N N . ILE A 1 95 ? 6.511 -2.064 -20.569 1.00 98.12 95 ILE A N 1
ATOM 758 C CA . ILE A 1 95 ? 6.738 -0.741 -19.959 1.00 98.12 95 ILE A CA 1
ATOM 759 C C . ILE A 1 95 ? 5.409 0.006 -19.776 1.00 98.12 95 ILE A C 1
ATOM 761 O O . ILE A 1 95 ? 5.162 0.578 -18.714 1.00 98.12 95 ILE A O 1
ATOM 765 N N . SER A 1 96 ? 4.521 -0.026 -20.774 1.00 98.31 96 SER A N 1
ATOM 766 C CA . SER A 1 96 ? 3.200 0.607 -20.675 1.00 98.31 96 SER A CA 1
ATOM 767 C C . SER A 1 96 ? 2.348 0.005 -19.547 1.00 98.31 96 SER A C 1
ATOM 769 O O . SER A 1 96 ? 1.697 0.743 -18.801 1.00 98.31 96 SER A O 1
ATOM 771 N N . GLN A 1 97 ? 2.400 -1.319 -19.364 1.00 98.31 97 GLN A N 1
ATOM 772 C CA . GLN A 1 97 ? 1.726 -2.006 -18.256 1.00 98.31 97 GLN A CA 1
ATOM 773 C C . GLN A 1 97 ? 2.303 -1.584 -16.899 1.00 98.31 97 GLN A C 1
ATOM 775 O O . GLN A 1 97 ? 1.549 -1.198 -16.007 1.00 98.31 97 GLN A O 1
ATOM 780 N N . MET A 1 98 ? 3.632 -1.562 -16.762 1.00 98.69 98 MET A N 1
ATOM 781 C CA . MET A 1 98 ? 4.312 -1.077 -15.556 1.00 98.69 98 MET A CA 1
ATOM 782 C C . MET A 1 98 ? 3.915 0.371 -15.225 1.00 98.69 98 MET A C 1
ATOM 784 O O . MET A 1 98 ? 3.589 0.686 -14.081 1.00 98.69 98 MET A O 1
ATOM 788 N N . GLN A 1 99 ? 3.875 1.256 -16.226 1.00 98.69 99 GLN A N 1
ATOM 789 C CA . GLN A 1 99 ? 3.438 2.644 -16.056 1.00 98.69 99 GLN A CA 1
ATOM 790 C C . GLN A 1 99 ? 1.978 2.745 -15.590 1.00 98.69 99 GLN A C 1
ATOM 792 O O . GLN A 1 99 ? 1.657 3.634 -14.802 1.00 98.69 99 GLN A O 1
ATOM 797 N N . ALA A 1 100 ? 1.093 1.856 -16.051 1.00 98.69 100 ALA A N 1
ATOM 798 C CA . ALA A 1 100 ? -0.295 1.815 -15.597 1.00 98.69 100 ALA A CA 1
ATOM 799 C C . ALA A 1 100 ? -0.402 1.416 -14.119 1.00 98.69 100 ALA A C 1
ATOM 801 O O . ALA A 1 100 ? -1.064 2.121 -13.360 1.00 98.69 100 ALA A O 1
ATOM 802 N N . VAL A 1 101 ? 0.304 0.363 -13.691 1.00 98.62 101 VAL A N 1
ATOM 803 C CA . VAL A 1 101 ? 0.303 -0.061 -12.279 1.00 98.62 101 VAL A CA 1
ATOM 804 C C . VAL A 1 101 ? 0.920 1.011 -11.379 1.00 98.62 101 VAL A C 1
ATOM 806 O O . VAL A 1 101 ? 0.377 1.303 -10.317 1.00 98.62 101 VAL A O 1
ATOM 809 N N . ARG A 1 102 ? 2.003 1.667 -11.819 1.00 98.62 102 ARG A N 1
ATOM 810 C CA . ARG A 1 102 ? 2.596 2.798 -11.088 1.00 98.62 102 ARG A CA 1
ATOM 811 C C . ARG A 1 102 ? 1.573 3.910 -10.832 1.00 98.62 102 ARG A C 1
ATOM 813 O O . ARG A 1 102 ? 1.519 4.428 -9.721 1.00 98.62 102 ARG A O 1
ATOM 820 N N . ARG A 1 103 ? 0.769 4.275 -11.838 1.00 98.56 103 ARG A N 1
ATOM 821 C CA . ARG A 1 103 ? -0.299 5.278 -11.674 1.00 98.56 103 ARG A CA 1
ATOM 822 C C . ARG A 1 103 ? -1.381 4.801 -10.706 1.00 98.56 103 ARG A C 1
ATOM 824 O O . ARG A 1 103 ? -1.748 5.563 -9.824 1.00 98.56 103 ARG A O 1
ATOM 831 N N . GLU A 1 104 ? -1.810 3.541 -10.811 1.00 98.31 104 GLU A N 1
ATOM 832 C CA . GLU A 1 104 ? -2.790 2.935 -9.889 1.00 98.31 104 GLU A CA 1
ATOM 833 C C . GLU A 1 104 ? -2.317 3.039 -8.424 1.00 98.31 104 GLU A C 1
ATOM 835 O O . GLU A 1 104 ? -3.083 3.421 -7.540 1.00 98.31 104 GLU A O 1
ATOM 840 N N . VAL A 1 105 ? -1.027 2.779 -8.171 1.00 98.25 105 VAL A N 1
ATOM 841 C CA . VAL A 1 105 ? -0.413 2.929 -6.841 1.00 98.25 105 VAL A CA 1
ATOM 842 C C . VAL A 1 105 ? -0.349 4.394 -6.400 1.00 98.25 105 VAL A C 1
ATOM 844 O O . VAL A 1 105 ? -0.668 4.688 -5.250 1.00 98.25 105 VAL A O 1
ATOM 847 N N . GLY A 1 106 ? 0.033 5.314 -7.290 1.00 96.88 106 GLY A N 1
ATOM 848 C CA . GLY A 1 106 ? 0.117 6.748 -6.981 1.00 96.88 106 GLY A CA 1
ATOM 849 C C . GLY A 1 106 ? -1.242 7.398 -6.685 1.00 96.88 106 GLY A C 1
ATOM 850 O O . GLY A 1 106 ? -1.331 8.300 -5.847 1.00 96.88 106 GLY A O 1
ATOM 851 N N . GLU A 1 107 ? -2.307 6.910 -7.323 1.00 97.56 107 GLU A N 1
ATOM 852 C CA . GLU A 1 107 ? -3.697 7.344 -7.118 1.00 97.56 107 GLU A CA 1
ATOM 853 C C . GLU A 1 107 ? -4.318 6.782 -5.833 1.00 97.56 107 GLU A C 1
ATOM 855 O O . GLU A 1 107 ? -5.296 7.333 -5.324 1.00 97.56 107 GLU A O 1
ATOM 860 N N . PHE A 1 108 ? -3.756 5.709 -5.272 1.00 96.62 108 PHE A N 1
ATOM 861 C CA . PHE A 1 108 ? -4.233 5.162 -4.011 1.00 96.62 108 PHE A CA 1
ATOM 862 C C . PHE A 1 108 ? -3.908 6.115 -2.854 1.00 96.62 108 PHE A C 1
ATOM 864 O O . PHE A 1 108 ? -2.740 6.309 -2.499 1.00 96.62 108 PHE A O 1
ATOM 871 N N . LYS A 1 109 ? -4.965 6.673 -2.253 1.00 94.31 109 LYS A N 1
ATOM 872 C CA . LYS A 1 109 ? -4.918 7.509 -1.048 1.00 94.31 109 LYS A CA 1
ATOM 873 C C . LYS A 1 109 ? -5.840 6.949 0.022 1.00 94.31 109 LYS A C 1
ATOM 875 O O . LYS A 1 109 ? -6.972 6.567 -0.286 1.00 94.31 109 LYS A O 1
ATOM 880 N N . PHE A 1 110 ? -5.365 6.888 1.263 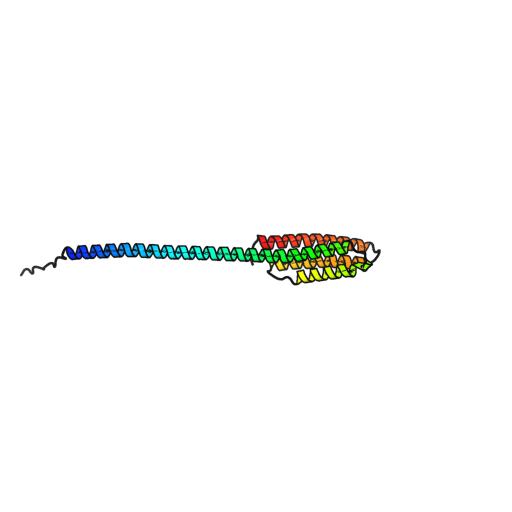1.00 93.38 110 PHE A N 1
ATOM 881 C CA . PHE A 1 110 ? -6.174 6.395 2.381 1.00 93.38 110 PHE A CA 1
ATOM 882 C C . PHE A 1 110 ? -5.918 7.153 3.684 1.00 93.38 110 PHE A C 1
ATOM 884 O O . PHE A 1 110 ? -6.826 7.793 4.206 1.00 93.38 110 PHE A O 1
ATOM 891 N N . ASN A 1 111 ? -4.695 7.084 4.203 1.00 92.88 111 ASN A N 1
ATOM 892 C CA . ASN A 1 111 ? -4.247 7.825 5.378 1.00 92.88 111 ASN A CA 1
ATOM 893 C C . ASN A 1 111 ? -2.766 8.179 5.214 1.00 92.88 111 ASN A C 1
ATOM 895 O O . ASN A 1 111 ? -2.100 7.664 4.314 1.00 92.88 111 ASN A O 1
ATOM 899 N N . GLU A 1 112 ? -2.231 9.018 6.099 1.00 93.44 112 GLU A N 1
ATOM 900 C CA . GLU A 1 112 ? -0.862 9.522 5.963 1.00 93.44 112 GLU A CA 1
ATOM 901 C C . GLU A 1 112 ? 0.186 8.394 5.897 1.00 93.44 112 GLU A C 1
ATOM 903 O O . GLU A 1 112 ? 1.157 8.475 5.140 1.00 93.44 112 GLU A O 1
ATOM 908 N N . CYS A 1 113 ? -0.016 7.309 6.650 1.00 92.94 113 CYS A N 1
ATOM 909 C CA . CYS A 1 113 ? 0.910 6.178 6.658 1.00 92.94 113 CYS A CA 1
ATOM 910 C C . CYS A 1 113 ? 0.925 5.427 5.316 1.00 92.94 113 CYS A C 1
ATOM 912 O O . CYS A 1 113 ? 1.993 5.153 4.753 1.00 92.94 113 CYS A O 1
ATOM 914 N N . PHE A 1 114 ? -0.260 5.122 4.779 1.00 95.12 114 PHE A N 1
ATOM 915 C CA . PHE A 1 114 ? -0.398 4.480 3.474 1.00 95.12 114 PHE A CA 1
ATOM 916 C C . PHE A 1 114 ? 0.135 5.382 2.366 1.00 95.12 114 PHE A C 1
ATOM 918 O O . PHE A 1 114 ? 0.876 4.900 1.516 1.00 95.12 114 PHE A O 1
ATOM 925 N N . ASP A 1 115 ? -0.163 6.678 2.412 1.00 95.56 115 ASP A N 1
ATOM 926 C CA . ASP A 1 115 ? 0.231 7.643 1.386 1.00 95.56 115 ASP A CA 1
ATOM 927 C C . ASP A 1 115 ? 1.756 7.796 1.290 1.00 95.56 115 ASP A C 1
ATOM 929 O O . ASP A 1 115 ? 2.312 7.870 0.191 1.00 95.56 115 ASP A O 1
ATOM 933 N N . LYS A 1 116 ? 2.458 7.786 2.433 1.00 95.69 116 LYS A N 1
ATOM 934 C CA . LYS A 1 116 ? 3.930 7.749 2.468 1.00 95.69 116 LYS A CA 1
ATOM 935 C C . LYS A 1 116 ? 4.469 6.480 1.811 1.00 95.69 116 LYS A C 1
ATOM 937 O O . LYS A 1 116 ? 5.383 6.551 0.988 1.00 95.69 116 LYS A O 1
ATOM 942 N N . SER A 1 117 ? 3.884 5.333 2.149 1.00 96.12 117 SER A N 1
ATOM 943 C CA . SER A 1 117 ? 4.313 4.033 1.627 1.00 96.12 117 SER A CA 1
ATOM 944 C C . SER A 1 117 ? 4.052 3.916 0.122 1.00 96.12 117 SER A C 1
ATOM 946 O O . SER A 1 117 ? 4.955 3.545 -0.627 1.00 96.12 117 SER A O 1
ATOM 948 N N . THR A 1 118 ? 2.864 4.293 -0.360 1.00 97.44 118 THR A N 1
ATOM 949 C CA . THR A 1 118 ? 2.523 4.241 -1.791 1.00 97.44 118 THR A CA 1
ATOM 950 C C . THR A 1 118 ? 3.319 5.251 -2.613 1.00 97.44 118 THR A C 1
ATOM 952 O O . THR A 1 118 ? 3.739 4.919 -3.717 1.00 97.44 118 THR A O 1
ATOM 955 N N . SER A 1 119 ? 3.641 6.428 -2.069 1.00 97.88 119 SER A N 1
ATOM 956 C CA . SER A 1 119 ? 4.547 7.394 -2.713 1.00 97.88 119 SER A CA 1
ATOM 957 C C . SER A 1 119 ? 5.980 6.853 -2.860 1.00 97.88 119 SER A C 1
ATOM 959 O O . SER A 1 119 ? 6.614 6.976 -3.918 1.00 97.88 119 SER A O 1
ATOM 961 N N . ALA A 1 120 ? 6.490 6.175 -1.826 1.00 97.75 120 ALA A N 1
ATOM 962 C CA . ALA A 1 120 ? 7.786 5.506 -1.890 1.00 97.75 120 ALA A CA 1
ATOM 963 C C . ALA A 1 120 ? 7.788 4.363 -2.923 1.00 97.75 120 ALA A C 1
ATOM 965 O O . ALA A 1 120 ? 8.749 4.234 -3.690 1.00 97.75 120 ALA A O 1
ATOM 966 N N . MET A 1 121 ? 6.701 3.583 -2.998 1.00 98.31 121 MET A N 1
ATOM 967 C CA . MET A 1 121 ? 6.509 2.561 -4.034 1.00 98.31 121 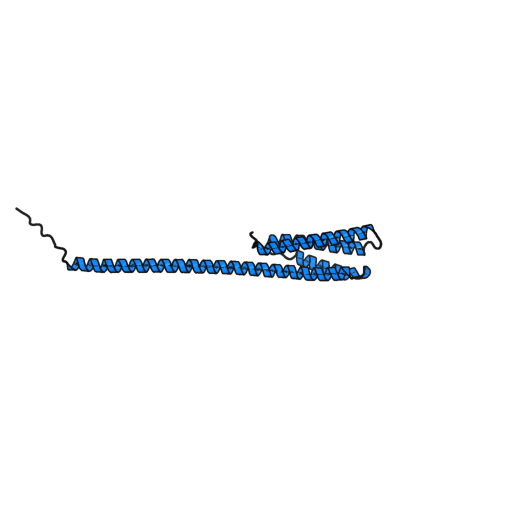MET A CA 1
ATOM 968 C C . MET A 1 121 ? 6.488 3.183 -5.429 1.00 98.31 121 MET A C 1
ATOM 970 O O . MET A 1 121 ? 7.231 2.738 -6.297 1.00 98.31 121 MET A O 1
ATOM 974 N N . GLU A 1 122 ? 5.706 4.240 -5.644 1.00 98.38 122 GLU A N 1
ATOM 975 C CA . GLU A 1 122 ? 5.599 4.927 -6.933 1.00 98.38 122 GLU A CA 1
ATOM 976 C C . GLU A 1 122 ? 6.966 5.430 -7.428 1.00 98.38 122 GLU A C 1
ATOM 978 O O . GLU A 1 122 ? 7.321 5.267 -8.601 1.00 98.38 122 GLU A O 1
ATOM 983 N N . THR A 1 123 ? 7.764 5.992 -6.518 1.00 98.25 123 THR A N 1
ATOM 984 C CA . THR A 1 123 ? 9.130 6.452 -6.800 1.00 98.25 123 THR A CA 1
ATOM 985 C C . THR A 1 123 ? 10.047 5.286 -7.175 1.00 98.25 123 THR A C 1
ATOM 987 O O . THR A 1 123 ? 10.810 5.374 -8.141 1.00 98.25 123 THR A O 1
ATOM 990 N N . ALA A 1 124 ? 9.975 4.175 -6.435 1.00 98.38 124 ALA A N 1
ATOM 991 C CA . ALA A 1 124 ? 10.737 2.966 -6.737 1.00 98.38 124 ALA A CA 1
ATOM 992 C C . ALA A 1 124 ? 10.349 2.387 -8.107 1.00 98.38 124 ALA A C 1
ATOM 994 O O . ALA A 1 124 ? 11.223 2.077 -8.916 1.00 98.38 124 ALA A O 1
ATOM 995 N N . MET A 1 125 ? 9.053 2.312 -8.408 1.00 98.69 125 MET A N 1
ATOM 996 C CA . MET A 1 125 ? 8.526 1.864 -9.698 1.00 98.69 125 MET A CA 1
ATOM 997 C C . MET A 1 125 ? 9.023 2.743 -10.852 1.00 98.69 125 MET A C 1
ATOM 999 O O . MET A 1 125 ? 9.440 2.234 -11.893 1.00 98.69 125 MET A O 1
ATOM 1003 N N . GLY A 1 126 ? 9.062 4.064 -10.654 1.00 98.50 126 GLY A N 1
ATOM 1004 C CA . GLY A 1 126 ? 9.605 5.004 -11.637 1.00 98.50 126 GLY A CA 1
ATOM 1005 C C . GLY A 1 126 ? 11.055 4.700 -12.025 1.00 98.50 126 GLY A C 1
ATOM 1006 O O . GLY A 1 126 ? 11.405 4.793 -13.199 1.00 98.50 126 GLY A O 1
ATOM 1007 N N . LYS A 1 127 ? 11.886 4.256 -11.073 1.00 98.19 127 LYS A N 1
ATOM 1008 C CA . LYS A 1 127 ? 13.285 3.877 -11.338 1.00 98.19 127 LYS A CA 1
ATOM 1009 C C . LYS A 1 127 ? 13.412 2.629 -12.207 1.00 98.19 127 LYS A C 1
ATOM 1011 O O . LYS A 1 127 ? 14.245 2.617 -13.106 1.00 98.19 127 LYS A O 1
ATOM 1016 N N . ALA A 1 128 ? 12.583 1.611 -11.981 1.00 98.31 128 ALA A N 1
ATOM 1017 C CA . ALA A 1 128 ? 12.585 0.414 -12.822 1.00 98.31 128 ALA A CA 1
ATOM 1018 C C . ALA A 1 128 ? 12.103 0.717 -14.247 1.00 98.31 128 ALA A C 1
ATOM 1020 O O . ALA A 1 128 ? 12.716 0.265 -15.209 1.00 98.31 128 ALA A O 1
ATOM 1021 N N . ILE A 1 129 ? 11.045 1.526 -14.389 1.00 98.50 129 ILE A N 1
ATOM 1022 C CA . ILE A 1 129 ? 10.572 1.990 -15.704 1.00 98.50 129 ILE A CA 1
ATOM 1023 C C . ILE A 1 129 ? 11.696 2.734 -16.431 1.00 98.50 129 ILE A C 1
ATOM 1025 O O . ILE A 1 129 ? 12.011 2.396 -17.569 1.00 98.50 129 ILE A O 1
ATOM 1029 N N . PHE A 1 130 ? 12.352 3.679 -15.754 1.00 97.44 130 PHE A N 1
ATOM 1030 C CA . PHE A 1 130 ? 13.474 4.424 -16.321 1.00 97.44 130 PHE A CA 1
ATOM 1031 C C . PHE A 1 130 ? 14.628 3.508 -16.752 1.00 97.44 130 PHE A C 1
ATOM 1033 O O . PHE A 1 130 ? 15.197 3.697 -17.825 1.00 97.44 130 PHE A O 1
ATOM 1040 N N . ALA A 1 131 ? 14.953 2.483 -15.959 1.00 96.94 131 ALA A N 1
ATOM 1041 C CA . ALA A 1 131 ? 15.974 1.503 -16.316 1.00 96.94 131 ALA A CA 1
ATOM 1042 C C . ALA A 1 131 ? 15.639 0.787 -17.636 1.00 96.94 131 ALA A C 1
ATOM 1044 O O . ALA A 1 131 ? 16.475 0.698 -18.534 1.00 96.94 131 ALA A O 1
ATOM 1045 N N . PHE A 1 132 ? 14.395 0.334 -17.799 1.00 96.62 132 PHE A N 1
ATOM 1046 C CA . PHE A 1 132 ? 13.959 -0.302 -19.040 1.00 96.62 132 PHE A CA 1
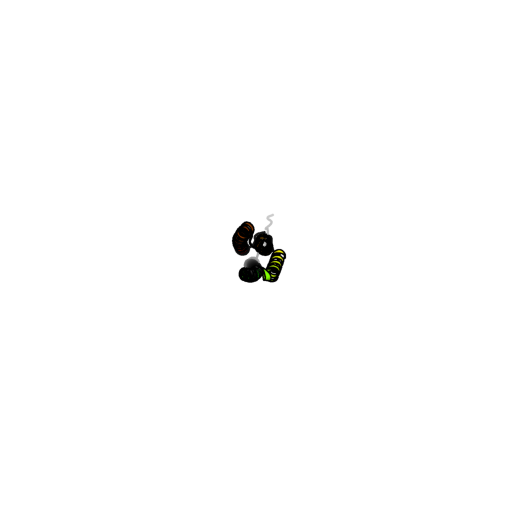ATOM 1047 C C . PHE A 1 132 ? 13.914 0.662 -20.231 1.00 96.62 132 PHE A C 1
ATOM 1049 O O . PHE A 1 132 ? 14.299 0.287 -21.339 1.00 96.62 132 PHE A O 1
ATOM 1056 N N . GLU A 1 133 ? 13.512 1.915 -20.020 1.00 95.56 133 GLU A N 1
ATOM 1057 C CA . GLU A 1 133 ? 13.564 2.955 -21.052 1.00 95.56 133 GLU A CA 1
ATOM 1058 C C . GLU A 1 133 ? 15.007 3.223 -21.510 1.00 95.56 133 GLU A C 1
ATOM 1060 O O . GLU A 1 133 ? 15.266 3.308 -22.713 1.00 95.56 133 GLU A O 1
ATOM 1065 N N . MET A 1 134 ? 15.967 3.278 -20.579 1.00 93.56 134 MET A N 1
ATOM 1066 C CA . MET A 1 134 ? 17.399 3.394 -20.882 1.00 93.56 134 MET A CA 1
ATOM 1067 C C . MET A 1 134 ? 17.905 2.198 -21.688 1.00 93.56 134 MET A C 1
ATOM 1069 O O . MET A 1 134 ? 18.587 2.380 -22.702 1.00 93.56 134 MET A O 1
ATOM 1073 N N . PHE A 1 135 ? 17.523 0.985 -21.282 1.00 93.75 135 PHE A N 1
ATOM 1074 C CA . PHE A 1 135 ? 17.881 -0.242 -21.983 1.00 93.75 135 PHE A CA 1
ATOM 1075 C C . PHE A 1 135 ? 17.362 -0.269 -23.424 1.00 93.75 135 PHE A C 1
ATOM 1077 O O . PHE A 1 135 ? 18.064 -0.749 -24.316 1.00 93.75 135 PHE A O 1
ATOM 1084 N N . VAL A 1 136 ? 16.156 0.248 -23.668 1.00 94.44 136 VAL A N 1
ATOM 1085 C CA . VAL A 1 136 ? 15.576 0.361 -25.014 1.00 94.44 136 VAL A CA 1
ATOM 1086 C C . VAL A 1 136 ? 16.262 1.455 -25.830 1.00 94.44 136 VAL A C 1
ATOM 1088 O O . VAL A 1 136 ? 16.596 1.229 -26.993 1.00 94.44 136 VAL A O 1
ATOM 1091 N N . ARG A 1 137 ? 16.501 2.624 -25.229 1.00 94.69 137 ARG A N 1
ATOM 1092 C CA . ARG A 1 137 ? 17.001 3.817 -25.922 1.00 94.69 137 ARG A CA 1
ATOM 1093 C C . ARG A 1 137 ? 18.472 3.731 -26.330 1.00 94.69 137 ARG A C 1
ATOM 1095 O O . ARG A 1 137 ? 18.837 4.298 -27.357 1.00 94.69 137 ARG A O 1
ATOM 1102 N N . PHE A 1 138 ? 19.311 3.056 -25.546 1.00 94.19 138 PHE A N 1
ATOM 1103 C CA . PHE A 1 138 ? 20.764 3.033 -25.748 1.00 94.19 138 PHE A CA 1
ATOM 1104 C C . PHE A 1 138 ? 21.288 1.611 -25.990 1.00 94.19 138 PHE A C 1
ATOM 1106 O O . PHE A 1 138 ? 21.950 1.025 -25.126 1.00 94.19 138 PHE A O 1
ATOM 1113 N N . PRO A 1 139 ? 21.016 1.025 -27.170 1.00 89.19 139 PRO A N 1
ATOM 1114 C CA . PRO A 1 139 ? 21.481 -0.314 -27.486 1.00 89.19 139 PRO A CA 1
ATOM 1115 C C . PRO A 1 139 ? 23.015 -0.382 -27.519 1.00 89.19 139 PRO A C 1
ATOM 1117 O O . PRO A 1 139 ? 23.672 0.487 -28.084 1.00 89.19 139 PRO A O 1
ATOM 1120 N N . ASN A 1 140 ? 23.579 -1.446 -26.939 1.00 88.62 140 ASN A N 1
ATOM 1121 C CA . ASN A 1 140 ? 25.021 -1.746 -26.922 1.00 88.62 140 ASN A CA 1
ATOM 1122 C C . ASN A 1 140 ? 25.894 -0.688 -26.222 1.00 88.62 140 ASN A C 1
ATOM 1124 O O . ASN A 1 140 ? 27.105 -0.645 -26.428 1.00 88.62 140 ASN A O 1
ATOM 1128 N N . ASN A 1 141 ? 25.298 0.151 -25.372 1.00 92.88 141 ASN A N 1
ATOM 1129 C CA . ASN A 1 141 ? 26.032 1.087 -24.533 1.00 92.88 141 ASN A CA 1
ATOM 1130 C C . ASN A 1 141 ? 26.314 0.446 -23.160 1.00 92.88 141 ASN A C 1
ATOM 1132 O O . ASN A 1 141 ? 25.388 0.128 -22.409 1.00 92.88 141 ASN A O 1
ATOM 1136 N N . HIS A 1 142 ? 27.597 0.251 -22.839 1.00 89.12 142 HIS A N 1
ATOM 1137 C CA . HIS A 1 142 ? 28.027 -0.366 -21.578 1.00 89.12 142 HIS A CA 1
ATOM 1138 C C . HIS A 1 142 ? 27.555 0.431 -20.357 1.00 89.12 142 HIS A C 1
ATOM 1140 O O . HIS A 1 142 ? 26.939 -0.132 -19.458 1.00 89.12 142 HIS A O 1
ATOM 1146 N N . SER A 1 143 ? 27.771 1.750 -20.360 1.00 89.56 143 SER A N 1
ATOM 1147 C CA . SER A 1 143 ? 27.356 2.632 -19.264 1.00 89.56 143 SER A CA 1
ATOM 1148 C C . SER A 1 143 ? 25.840 2.594 -19.056 1.00 89.56 143 SER A C 1
ATOM 1150 O O . SER A 1 143 ? 25.386 2.442 -17.929 1.00 89.56 143 SER A O 1
ATOM 1152 N N . ALA A 1 144 ? 25.045 2.616 -20.130 1.00 87.44 144 ALA A N 1
ATOM 1153 C CA . ALA A 1 144 ? 23.591 2.495 -20.021 1.00 87.44 144 ALA A CA 1
ATOM 1154 C C . ALA A 1 144 ? 23.153 1.133 -19.456 1.00 87.44 144 ALA A C 1
ATOM 1156 O O . ALA A 1 144 ? 22.157 1.060 -18.737 1.00 87.44 144 ALA A O 1
ATOM 1157 N N . SER A 1 145 ? 23.890 0.060 -19.755 1.00 88.19 145 SER A N 1
ATOM 1158 C CA . SER A 1 145 ? 23.612 -1.282 -19.224 1.00 88.19 145 SER A CA 1
ATOM 1159 C C . SER A 1 145 ? 23.922 -1.369 -17.726 1.00 88.19 145 SER A C 1
ATOM 1161 O O . SER A 1 145 ? 23.117 -1.897 -16.962 1.00 88.19 145 SER A O 1
ATOM 1163 N N . GLU A 1 146 ? 25.039 -0.784 -17.291 1.00 90.81 146 GLU A N 1
ATOM 1164 C CA . GLU A 1 146 ? 25.409 -0.668 -15.876 1.00 90.81 146 GLU A CA 1
ATOM 1165 C C . GLU A 1 146 ? 24.382 0.170 -15.099 1.00 90.81 146 GLU A C 1
ATOM 1167 O O . GLU A 1 146 ? 23.828 -0.296 -14.104 1.00 90.81 146 GLU A O 1
ATOM 1172 N N . THR A 1 147 ? 24.019 1.345 -15.624 1.00 90.44 147 THR A N 1
ATOM 1173 C CA . THR A 1 147 ? 22.965 2.196 -15.053 1.00 90.44 147 THR A CA 1
ATOM 1174 C C . THR A 1 147 ? 21.620 1.469 -14.987 1.00 90.44 147 THR A C 1
ATOM 1176 O O . THR A 1 147 ? 20.914 1.576 -13.990 1.00 90.44 147 THR A O 1
ATOM 1179 N N . THR A 1 148 ? 21.255 0.687 -16.007 1.00 90.56 148 THR A N 1
ATOM 1180 C CA . THR A 1 148 ? 20.020 -0.118 -15.986 1.00 90.56 148 THR A CA 1
ATOM 1181 C C . THR A 1 148 ? 20.023 -1.084 -14.800 1.00 90.56 148 THR A C 1
ATOM 1183 O O . THR A 1 148 ? 19.055 -1.137 -14.041 1.00 90.56 148 THR A O 1
ATOM 1186 N N . SER A 1 149 ? 21.124 -1.816 -14.605 1.00 92.56 149 SER A N 1
ATOM 1187 C CA . SER A 1 149 ? 21.266 -2.756 -13.489 1.00 92.56 149 SER A CA 1
ATOM 1188 C C . SER A 1 149 ? 21.198 -2.051 -12.132 1.00 92.56 149 SER A C 1
ATOM 1190 O O . SER A 1 149 ? 20.521 -2.528 -11.221 1.00 92.56 149 SER A O 1
ATOM 1192 N N . GLU A 1 150 ? 21.867 -0.905 -11.994 1.00 95.19 150 GLU A N 1
ATOM 1193 C CA . GLU A 1 150 ? 21.869 -0.114 -10.761 1.00 95.19 150 GLU A CA 1
ATOM 1194 C C . GLU A 1 150 ? 20.461 0.379 -10.401 1.00 95.19 150 GLU A C 1
ATOM 1196 O O . GLU A 1 150 ? 20.004 0.202 -9.269 1.00 95.19 150 GLU A O 1
ATOM 1201 N N . TYR A 1 151 ? 19.733 0.943 -11.368 1.00 96.12 151 TYR A N 1
ATOM 1202 C CA . TYR A 1 151 ? 18.385 1.462 -11.139 1.00 96.12 151 TYR A CA 1
ATOM 1203 C C . TYR A 1 151 ? 17.372 0.355 -10.830 1.00 96.12 151 TYR A C 1
ATOM 1205 O O . TYR A 1 151 ? 16.478 0.576 -10.010 1.00 96.12 151 TYR A O 1
ATOM 1213 N N . LEU A 1 152 ? 17.510 -0.832 -11.431 1.00 96.31 152 LEU A N 1
ATOM 1214 C CA . LEU A 1 152 ? 16.681 -1.992 -11.088 1.00 96.31 152 LEU A CA 1
ATOM 1215 C C . LEU A 1 152 ? 16.959 -2.480 -9.659 1.00 96.31 152 LEU A C 1
ATOM 1217 O O . LEU A 1 152 ? 16.016 -2.739 -8.911 1.00 96.31 152 LEU A O 1
ATOM 1221 N N . ALA A 1 153 ? 18.228 -2.543 -9.247 1.00 96.31 153 ALA A N 1
ATOM 1222 C CA . ALA A 1 153 ? 18.599 -2.937 -7.889 1.00 96.31 153 ALA A CA 1
ATOM 1223 C C . ALA A 1 153 ? 18.117 -1.923 -6.834 1.00 96.31 153 ALA A C 1
ATOM 1225 O O . ALA A 1 153 ? 17.539 -2.309 -5.814 1.00 96.31 153 ALA A O 1
ATOM 1226 N N . ASP A 1 154 ? 18.299 -0.622 -7.087 1.00 97.31 154 ASP A N 1
ATOM 1227 C CA . ASP A 1 154 ? 17.805 0.447 -6.208 1.00 97.31 154 ASP A CA 1
ATOM 1228 C C . ASP A 1 154 ? 16.270 0.448 -6.139 1.00 97.31 154 ASP A C 1
ATOM 1230 O O . ASP A 1 154 ? 15.698 0.575 -5.054 1.00 97.31 154 ASP A O 1
ATOM 1234 N N . SER A 1 155 ? 15.592 0.239 -7.273 1.00 97.81 155 SER A N 1
ATOM 1235 C CA . SER A 1 155 ? 14.135 0.076 -7.323 1.00 97.81 155 SER A CA 1
ATOM 1236 C C . SER A 1 155 ? 13.671 -1.078 -6.434 1.00 97.81 155 SER A C 1
ATOM 1238 O O . SER A 1 155 ? 12.848 -0.861 -5.544 1.00 97.81 155 SER A O 1
ATOM 1240 N N . ALA A 1 156 ? 14.249 -2.272 -6.595 1.00 97.31 156 ALA A N 1
ATOM 1241 C CA . ALA A 1 156 ? 13.883 -3.450 -5.811 1.00 97.31 156 ALA A CA 1
ATOM 1242 C C . ALA A 1 156 ? 14.087 -3.226 -4.303 1.00 97.31 156 ALA A C 1
ATOM 1244 O O . ALA A 1 156 ? 13.200 -3.521 -3.499 1.00 97.31 156 ALA A O 1
ATOM 1245 N N . LYS A 1 157 ? 15.221 -2.630 -3.912 1.00 97.75 157 LYS A N 1
ATOM 1246 C CA . LYS A 1 157 ? 15.514 -2.303 -2.509 1.00 97.75 157 LYS A CA 1
ATOM 1247 C C . LYS A 1 157 ? 14.492 -1.329 -1.920 1.00 97.75 157 LYS A C 1
ATOM 1249 O O . LYS A 1 157 ? 14.001 -1.539 -0.810 1.00 97.75 157 LYS A O 1
ATOM 1254 N N . ARG A 1 158 ? 14.163 -0.260 -2.649 1.00 97.44 158 ARG A N 1
ATOM 1255 C CA . ARG A 1 158 ? 13.190 0.750 -2.204 1.00 97.44 158 ARG A CA 1
ATOM 1256 C C . ARG A 1 158 ? 11.781 0.184 -2.125 1.00 97.44 158 ARG A C 1
ATOM 1258 O O . ARG A 1 158 ? 11.073 0.482 -1.170 1.00 97.44 158 ARG A O 1
ATOM 1265 N N . LEU A 1 159 ? 11.400 -0.660 -3.081 1.00 97.31 159 LEU A N 1
ATOM 1266 C CA . LEU A 1 159 ? 10.096 -1.312 -3.090 1.00 97.31 159 LEU A CA 1
ATOM 1267 C C . LEU A 1 159 ? 9.947 -2.271 -1.900 1.00 97.31 159 LEU A C 1
ATOM 1269 O O . LEU A 1 159 ? 8.909 -2.269 -1.243 1.00 97.31 159 LEU A O 1
ATOM 1273 N N . ALA A 1 160 ? 11.002 -3.020 -1.560 1.00 96.81 160 ALA A N 1
ATOM 1274 C CA . ALA A 1 160 ? 11.027 -3.870 -0.370 1.00 96.81 160 ALA A CA 1
ATOM 1275 C C . ALA A 1 160 ? 10.883 -3.058 0.930 1.00 96.81 160 ALA A C 1
ATOM 1277 O O . ALA A 1 160 ? 10.091 -3.425 1.797 1.00 96.81 160 ALA A O 1
ATOM 1278 N N . SER A 1 161 ? 11.589 -1.925 1.044 1.00 96.69 161 SER A N 1
ATOM 1279 C CA . SER A 1 161 ? 11.443 -1.015 2.190 1.00 96.69 161 SER A CA 1
ATOM 1280 C C . SER A 1 161 ? 10.020 -0.468 2.291 1.00 96.69 161 SER A C 1
ATOM 1282 O O . SER A 1 161 ? 9.404 -0.562 3.345 1.00 96.69 161 SER A O 1
ATOM 1284 N N . ALA A 1 162 ? 9.464 0.038 1.188 1.00 96.50 162 ALA A N 1
ATOM 1285 C CA . ALA A 1 162 ? 8.119 0.605 1.175 1.00 96.50 162 ALA A CA 1
ATOM 1286 C C . ALA A 1 162 ? 7.038 -0.443 1.495 1.00 96.50 162 ALA A C 1
ATOM 1288 O O . ALA A 1 162 ? 6.035 -0.133 2.134 1.00 96.50 162 ALA A O 1
ATOM 1289 N N . ARG A 1 163 ? 7.248 -1.706 1.100 1.00 95.94 163 ARG A N 1
ATOM 1290 C CA . ARG A 1 163 ? 6.381 -2.826 1.490 1.00 95.94 163 ARG A CA 1
ATOM 1291 C C . ARG A 1 163 ? 6.450 -3.105 2.991 1.00 95.94 163 ARG A C 1
ATOM 1293 O O . ARG A 1 163 ? 5.409 -3.281 3.613 1.00 95.94 163 ARG A O 1
ATOM 1300 N N . SER A 1 164 ? 7.647 -3.089 3.576 1.00 95.56 164 SER A N 1
ATOM 1301 C CA . SER A 1 164 ? 7.796 -3.198 5.031 1.00 95.56 164 SER A CA 1
ATOM 1302 C C . SER A 1 164 ? 7.140 -2.022 5.760 1.00 95.56 164 SER A C 1
ATOM 1304 O O . SER A 1 164 ? 6.581 -2.209 6.839 1.00 95.56 164 SER A O 1
ATOM 1306 N N . ASP A 1 165 ? 7.194 -0.817 5.192 1.00 94.06 165 ASP A N 1
ATOM 1307 C CA . ASP A 1 165 ? 6.555 0.368 5.765 1.00 94.06 165 ASP A CA 1
ATOM 1308 C C . ASP A 1 165 ? 5.026 0.235 5.755 1.00 94.06 165 ASP A C 1
ATOM 1310 O O . ASP A 1 165 ? 4.388 0.505 6.774 1.00 94.06 165 ASP A O 1
ATOM 1314 N N . LEU A 1 166 ? 4.461 -0.288 4.661 1.00 94.62 166 LEU A N 1
ATOM 1315 C CA . LEU A 1 166 ? 3.039 -0.612 4.545 1.00 94.62 166 LEU A CA 1
ATOM 1316 C C . LEU A 1 166 ? 2.586 -1.617 5.617 1.00 94.62 166 LEU A C 1
ATOM 1318 O O . LEU A 1 166 ? 1.517 -1.447 6.202 1.00 94.62 166 LEU A O 1
ATOM 1322 N N . ASP A 1 167 ? 3.386 -2.649 5.898 1.00 93.19 167 ASP A N 1
ATOM 1323 C CA . ASP A 1 167 ? 3.065 -3.632 6.940 1.00 93.19 167 ASP A CA 1
ATOM 1324 C C . ASP A 1 167 ? 2.975 -2.973 8.324 1.00 93.19 167 ASP A C 1
ATOM 1326 O O . ASP A 1 167 ? 1.994 -3.166 9.047 1.00 93.19 167 ASP A O 1
ATOM 1330 N N . ARG A 1 168 ? 3.922 -2.081 8.643 1.00 92.50 168 ARG A N 1
ATOM 1331 C CA . ARG A 1 168 ? 3.907 -1.320 9.902 1.00 92.50 168 ARG A CA 1
ATOM 1332 C C . ARG A 1 168 ? 2.705 -0.383 10.028 1.00 92.50 168 ARG A C 1
ATOM 1334 O O . ARG A 1 168 ? 2.285 -0.108 11.154 1.00 92.50 168 ARG A O 1
ATOM 1341 N N . CYS A 1 169 ? 2.135 0.099 8.920 1.00 89.62 169 CYS A N 1
ATOM 1342 C CA . CYS A 1 169 ? 0.941 0.951 8.954 1.00 89.62 169 CYS A CA 1
ATOM 1343 C C . CYS A 1 169 ? -0.281 0.233 9.534 1.00 89.62 169 CYS A C 1
ATOM 1345 O O . CYS A 1 169 ? -1.127 0.867 10.165 1.00 89.62 169 CYS A O 1
ATOM 1347 N N . VAL A 1 170 ? -0.371 -1.083 9.340 1.00 87.50 170 VAL A N 1
ATOM 1348 C CA . VAL A 1 170 ? -1.460 -1.892 9.891 1.00 87.50 170 VAL A CA 1
ATOM 1349 C C . VAL A 1 170 ? -1.189 -2.239 11.355 1.00 87.50 170 VAL A C 1
ATOM 1351 O O . VAL A 1 170 ? -2.080 -2.076 12.189 1.00 87.50 170 VAL A O 1
ATOM 1354 N N . ASP A 1 171 ? 0.045 -2.626 11.686 1.00 83.62 171 ASP A N 1
ATOM 1355 C CA . ASP A 1 171 ? 0.415 -3.083 13.034 1.00 83.62 171 ASP A CA 1
ATOM 1356 C C . ASP A 1 171 ? 0.371 -1.967 14.086 1.00 83.62 171 ASP A C 1
ATOM 1358 O O . ASP A 1 171 ? -0.023 -2.189 15.231 1.00 83.62 171 ASP A O 1
ATOM 1362 N N . THR A 1 172 ? 0.741 -0.743 13.703 1.00 78.44 172 THR A N 1
ATOM 1363 C CA . THR A 1 172 ? 0.720 0.424 14.604 1.00 78.44 172 THR A CA 1
ATOM 1364 C C . THR A 1 172 ? -0.666 1.060 14.732 1.00 78.44 172 THR A C 1
ATOM 1366 O O . THR A 1 172 ? -0.830 2.039 15.458 1.00 78.44 172 THR A O 1
ATOM 1369 N N . GLY A 1 173 ? -1.681 0.506 14.055 1.00 64.31 173 GLY A N 1
ATOM 1370 C CA . GLY A 1 173 ? -3.059 0.992 14.117 1.00 64.31 173 GLY A CA 1
ATOM 1371 C C . GLY A 1 173 ? -3.252 2.402 13.554 1.00 64.31 173 GLY A C 1
ATOM 1372 O O . GLY A 1 173 ? -4.239 3.042 13.919 1.00 64.31 173 GLY A O 1
ATOM 1373 N N . ALA A 1 174 ? -2.326 2.864 12.698 1.00 57.56 174 ALA A N 1
ATOM 1374 C CA . ALA A 1 174 ? -2.252 4.208 12.120 1.00 57.56 174 ALA A CA 1
ATOM 1375 C C . ALA A 1 174 ? -2.784 5.278 13.083 1.00 57.56 174 ALA A C 1
ATOM 1377 O O . ALA A 1 174 ? -3.864 5.824 12.867 1.00 57.56 174 ALA A O 1
ATOM 1378 N N . SER A 1 175 ? -2.077 5.495 14.193 1.00 46.28 175 SER A N 1
ATOM 1379 C CA . SER A 1 175 ? -2.246 6.700 15.004 1.00 46.28 175 SER A CA 1
ATOM 1380 C C . SER A 1 175 ? -1.919 7.910 14.127 1.00 46.28 175 SER A C 1
ATOM 1382 O O . SER A 1 175 ? -0.743 8.178 13.885 1.00 46.28 175 SER A O 1
ATOM 1384 N N . ASP A 1 176 ? -2.961 8.565 13.618 1.00 45.59 176 ASP A N 1
ATOM 1385 C CA . ASP A 1 176 ? -2.924 9.986 13.267 1.00 45.59 176 ASP A CA 1
ATOM 1386 C C . ASP A 1 176 ? -2.870 10.812 14.566 1.00 45.59 176 ASP A C 1
ATOM 1388 O O . ASP A 1 176 ? -3.617 10.459 15.516 1.00 45.59 176 ASP A O 1
#

Radius of gyration: 38.23 Å; chains: 1; bounding box: 80×40×121 Å

Foldseek 3Di:
DDDDDDPPPPDPVVVVVVVVVVVVVVVVVVVVVVVVVVVVVVVVVVVVVVVVVVLVVLLVVLVVLLVVLVVLVVQLVVLLVVLVPDDLVPNPVSLVSLVVSLVVLCPDDDDPLSNVLSVLLSVLSVLQSVLSVLCNPDPPDPVSPVSSVVSPVSSVVSNVVSNVSSVVCSVVSNDD

Secondary structure (DSSP, 8-state):
-----------HHHHHHHHHHHHHHHHHHHHHHHHHHHHHHHHHHHHHHHHHHHHHHHHHHHHHHHHHHHHHHHHHHHHHHHHHHS-GGGTHHHHHHHHHHHHHHHH--SSHHHHHHHHHHHHHHHHHHHHHHHHHHSTT-HHHHHHHHHHHHHHHHHHHHHHHHHHHHHHTTT--

pLDDT: mean 91.3, std 12.08, range [42.72, 98.69]

Sequence (176 aa):
MLTFRRQKGFGLLHILSALVVLIALSVGFNVYKTNQRKAEVARQELQRQQEAEKKALRVKQLNEHKDKVLSMLRKWDDALNLAGMTSRIALAQPISQMQAVRREVGEFKFNECFDKSTSAMETAMGKAIFAFEMFVRFPNNHSASETTSEYLADSAKRLASARSDLDRCVDTGASD